Protein AF-A0A944L7B3-F1 (afdb_monomer)

Solvent-accessible surface area (backbone atoms only — not comparable to full-atom values): 4762 Å² total; per-residue (Å²): 135,86,83,85,66,70,90,88,54,55,72,73,57,48,54,51,53,49,59,68,47,45,54,69,76,64,66,81,68,75,91,80,63,62,73,97,71,49,75,80,80,78,84,55,95,87,52,59,67,70,60,49,49,73,68,40,95,76,55,75,85,78,74,76,86,79,132

Structure (mmCIF, N/CA/C/O backbone):
data_AF-A0A944L7B3-F1
#
_entry.id   AF-A0A944L7B3-F1
#
loop_
_atom_site.group_PDB
_atom_site.id
_atom_site.type_symbol
_atom_site.label_atom_id
_atom_site.label_alt_id
_atom_site.label_comp_id
_atom_site.label_asym_id
_atom_site.label_entity_id
_atom_site.label_seq_id
_atom_site.pdbx_PDB_ins_code
_atom_site.Cartn_x
_atom_site.Cartn_y
_atom_site.Cartn_z
_atom_site.occupancy
_atom_site.B_iso_or_equiv
_atom_site.auth_seq_id
_atom_site.auth_comp_id
_atom_site.auth_asym_id
_atom_site.auth_atom_id
_atom_site.pdbx_PDB_model_num
ATOM 1 N N . MET A 1 1 ? 15.048 9.319 -24.487 1.00 49.28 1 MET A N 1
ATOM 2 C CA . MET A 1 1 ? 14.354 8.477 -23.493 1.00 49.28 1 MET A CA 1
ATOM 3 C C . MET A 1 1 ? 15.423 7.836 -22.622 1.00 49.28 1 MET A C 1
ATOM 5 O O . MET A 1 1 ? 16.355 7.295 -23.194 1.00 49.28 1 MET A O 1
ATOM 9 N N . ALA A 1 2 ? 15.367 7.963 -21.294 1.00 55.59 2 ALA A N 1
ATOM 10 C CA . ALA A 1 2 ? 16.333 7.301 -20.415 1.00 55.59 2 ALA A CA 1
ATOM 11 C C . ALA A 1 2 ? 15.753 5.950 -19.991 1.00 55.59 2 ALA A C 1
ATOM 13 O O . ALA A 1 2 ? 14.862 5.887 -19.146 1.00 55.59 2 ALA A O 1
ATOM 14 N N . GLU A 1 3 ? 16.226 4.887 -20.626 1.00 61.75 3 GLU A N 1
ATOM 15 C CA . GLU A 1 3 ? 15.992 3.512 -20.203 1.00 61.75 3 GLU A CA 1
ATOM 16 C C . GLU A 1 3 ? 16.686 3.288 -18.853 1.00 61.75 3 GLU A C 1
ATOM 18 O O . GLU A 1 3 ? 17.879 3.011 -18.773 1.00 61.75 3 GLU A O 1
ATOM 23 N N . ARG A 1 4 ? 15.959 3.478 -17.747 1.00 61.97 4 ARG A N 1
ATOM 24 C CA . ARG A 1 4 ? 16.446 3.030 -16.436 1.00 61.97 4 ARG A CA 1
ATOM 25 C C . ARG A 1 4 ? 16.234 1.521 -16.336 1.00 61.97 4 ARG A C 1
ATOM 27 O O . ARG A 1 4 ? 15.269 1.069 -15.731 1.00 61.97 4 ARG A O 1
ATOM 34 N N . GLY A 1 5 ? 17.110 0.767 -16.993 1.00 69.00 5 GLY A N 1
ATOM 35 C CA . GLY A 1 5 ? 17.317 -0.651 -16.710 1.00 69.00 5 GLY A CA 1
ATOM 36 C C . GLY A 1 5 ? 18.136 -0.845 -15.431 1.00 69.00 5 GLY A C 1
ATOM 37 O O . GLY A 1 5 ? 18.712 0.107 -14.896 1.00 69.00 5 GLY A O 1
ATOM 38 N N . ASN A 1 6 ? 18.194 -2.080 -14.938 1.00 68.31 6 ASN A N 1
ATOM 39 C CA . ASN A 1 6 ? 19.111 -2.460 -13.871 1.00 68.31 6 ASN A CA 1
ATOM 40 C C . ASN A 1 6 ? 20.557 -2.316 -14.375 1.00 68.31 6 ASN A C 1
ATOM 42 O O . ASN A 1 6 ? 20.903 -2.824 -15.436 1.00 68.31 6 ASN A O 1
ATOM 46 N N . THR A 1 7 ? 21.418 -1.621 -13.632 1.00 78.88 7 THR A N 1
ATOM 47 C CA . THR A 1 7 ? 22.841 -1.467 -13.989 1.00 78.88 7 THR A CA 1
ATOM 48 C C . THR A 1 7 ? 23.709 -2.624 -13.486 1.00 78.88 7 THR A C 1
ATOM 50 O O . THR A 1 7 ? 24.884 -2.702 -13.838 1.00 78.88 7 THR A O 1
ATOM 53 N N . THR A 1 8 ? 23.147 -3.512 -12.659 1.00 82.81 8 THR A N 1
ATOM 54 C CA . THR A 1 8 ? 23.859 -4.628 -12.012 1.00 82.81 8 THR A CA 1
ATOM 55 C C . THR A 1 8 ? 23.855 -5.895 -12.865 1.00 82.81 8 THR A C 1
ATOM 57 O O . THR A 1 8 ? 24.820 -6.660 -12.858 1.00 82.81 8 THR A O 1
ATOM 60 N N . HIS A 1 9 ? 22.775 -6.136 -13.604 1.00 83.31 9 HIS A N 1
ATOM 61 C CA . HIS A 1 9 ? 22.565 -7.351 -14.384 1.00 83.31 9 HIS A CA 1
ATOM 62 C C . HIS A 1 9 ? 22.260 -7.001 -15.843 1.00 83.31 9 HIS A C 1
ATOM 64 O O . HIS A 1 9 ? 21.835 -5.895 -16.157 1.00 83.31 9 HIS A O 1
ATOM 70 N N . GLY A 1 10 ? 22.533 -7.935 -16.758 1.00 85.75 10 GLY A N 1
ATOM 71 C CA . GLY A 1 10 ? 22.166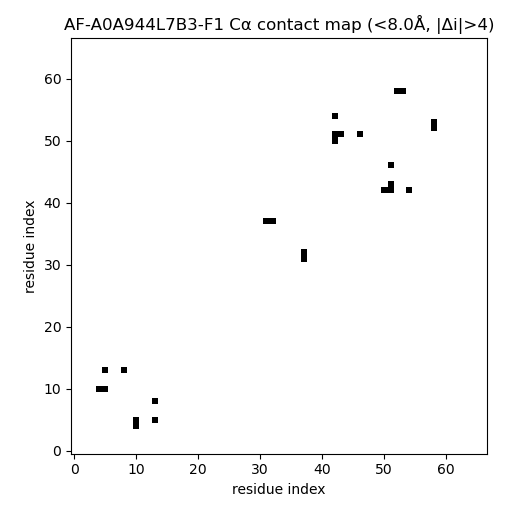 -7.765 -18.164 1.00 85.75 10 GLY A CA 1
ATOM 72 C C . GLY A 1 10 ? 20.665 -7.996 -18.393 1.00 85.75 10 GLY A C 1
ATOM 73 O O . GLY A 1 10 ? 20.045 -8.725 -17.615 1.00 85.75 10 GLY A O 1
ATOM 74 N N . PRO A 1 11 ? 20.095 -7.488 -19.503 1.00 85.12 11 PRO A N 1
ATOM 75 C CA . PRO A 1 11 ? 18.647 -7.501 -19.755 1.00 85.12 11 PRO A CA 1
ATOM 76 C C . PRO A 1 11 ? 18.031 -8.907 -19.709 1.00 85.12 11 PRO A C 1
ATOM 78 O O . PRO A 1 11 ? 16.972 -9.114 -19.131 1.00 85.12 11 PRO A O 1
ATOM 81 N N . HIS A 1 12 ? 18.738 -9.910 -20.232 1.00 87.12 12 HIS A N 1
ATOM 82 C CA . HIS A 1 12 ? 18.279 -11.301 -20.194 1.00 87.12 12 HIS A CA 1
ATOM 83 C C . HIS A 1 12 ? 18.199 -11.871 -18.766 1.00 87.12 12 HIS A C 1
ATOM 85 O O . HIS A 1 12 ? 17.330 -12.685 -18.457 1.00 87.12 12 HIS A O 1
ATOM 91 N N . LEU A 1 13 ? 19.136 -11.492 -17.891 1.00 89.31 13 LEU A N 1
ATOM 92 C CA . LEU A 1 13 ? 19.134 -11.957 -16.505 1.00 89.31 13 LEU A CA 1
ATOM 93 C C . LEU A 1 13 ? 18.032 -11.256 -15.702 1.00 89.31 13 LEU A C 1
ATOM 95 O O . LEU A 1 13 ? 17.361 -11.916 -14.912 1.00 89.31 13 LEU A O 1
ATOM 99 N N . ASP A 1 14 ? 17.798 -9.967 -15.955 1.00 87.56 14 ASP A N 1
ATOM 100 C CA . ASP A 1 14 ? 16.675 -9.217 -15.379 1.00 87.56 14 ASP A CA 1
ATOM 101 C C . ASP A 1 14 ? 15.325 -9.842 -15.719 1.00 87.56 14 ASP A C 1
ATOM 103 O O . ASP A 1 14 ? 14.507 -10.048 -14.823 1.00 87.56 14 ASP A O 1
ATOM 107 N N . ASP A 1 15 ? 15.105 -10.201 -16.986 1.00 88.94 15 ASP A N 1
ATOM 108 C CA . ASP A 1 15 ? 13.859 -10.842 -17.415 1.00 88.94 15 ASP A CA 1
ATOM 109 C C . ASP A 1 15 ? 13.618 -12.160 -16.670 1.00 88.94 15 ASP A C 1
ATOM 111 O O . ASP A 1 15 ? 12.502 -12.434 -16.219 1.00 88.94 15 ASP A O 1
ATOM 115 N N . LYS A 1 16 ? 14.681 -12.948 -16.465 1.00 92.19 16 LYS A N 1
ATOM 116 C CA . LYS A 1 16 ? 14.609 -14.199 -15.707 1.00 92.19 16 LYS A CA 1
ATOM 117 C C . LYS A 1 16 ? 14.273 -13.959 -14.232 1.00 92.19 16 LYS A C 1
ATOM 119 O O . LYS A 1 16 ? 13.361 -14.592 -13.706 1.00 92.19 16 LYS A O 1
ATOM 124 N N . MET A 1 17 ? 14.951 -13.021 -13.570 1.00 90.12 17 MET A N 1
ATOM 125 C CA . MET A 1 17 ? 14.669 -12.693 -12.164 1.00 90.12 17 MET A CA 1
ATOM 126 C C . MET A 1 17 ? 13.262 -12.114 -11.982 1.00 90.12 17 MET A C 1
ATOM 128 O O . MET A 1 17 ? 12.566 -12.425 -11.014 1.00 90.12 17 MET A O 1
ATOM 132 N N . LYS A 1 18 ? 12.801 -11.298 -12.934 1.00 88.25 18 LYS A N 1
ATOM 133 C CA . LYS A 1 18 ? 11.428 -10.795 -12.957 1.00 88.25 18 LYS A CA 1
ATOM 134 C C . LYS A 1 18 ? 10.429 -11.942 -13.057 1.00 88.25 18 LYS A C 1
ATOM 136 O O . LYS A 1 18 ? 9.430 -11.924 -12.349 1.00 88.25 18 LYS A O 1
ATOM 141 N N . GLN A 1 19 ? 10.690 -12.939 -13.901 1.00 89.94 19 GLN A N 1
ATOM 142 C CA . GLN A 1 19 ? 9.825 -14.112 -14.030 1.00 89.94 19 GLN A CA 1
ATOM 143 C C . GLN A 1 19 ? 9.762 -14.923 -12.727 1.00 89.94 19 GLN A C 1
ATOM 145 O O . GLN A 1 19 ? 8.675 -15.323 -12.315 1.00 89.94 19 GLN A O 1
ATOM 150 N N . GLU A 1 20 ? 10.901 -15.122 -12.060 1.00 90.31 20 GLU A N 1
ATOM 151 C CA . GLU A 1 20 ? 10.980 -15.838 -10.779 1.00 90.31 20 GLU A CA 1
ATOM 152 C C . GLU A 1 20 ? 10.220 -15.104 -9.657 1.00 90.31 20 GLU A C 1
ATOM 154 O O . GLU A 1 20 ? 9.488 -15.724 -8.886 1.00 90.31 20 GLU A O 1
ATOM 159 N N . THR A 1 21 ? 10.326 -13.775 -9.596 1.00 88.31 21 THR A N 1
ATOM 160 C CA . THR A 1 21 ? 9.674 -12.947 -8.560 1.00 88.31 21 THR A CA 1
ATOM 161 C C . THR A 1 21 ? 8.209 -12.621 -8.862 1.00 88.31 21 THR A C 1
ATOM 163 O O . THR A 1 21 ? 7.440 -12.327 -7.946 1.00 88.31 21 THR A O 1
ATOM 166 N N . GLN A 1 22 ? 7.773 -12.711 -10.124 1.00 87.50 22 GLN A N 1
ATOM 167 C CA . GLN A 1 22 ? 6.419 -12.335 -10.544 1.00 87.50 22 GLN A CA 1
ATOM 168 C C . GLN A 1 22 ? 5.325 -13.114 -9.804 1.00 87.50 22 GLN A C 1
ATOM 170 O O . GLN A 1 22 ? 4.273 -12.546 -9.507 1.00 87.50 22 GLN A O 1
ATOM 175 N N . GLY A 1 23 ? 5.564 -14.393 -9.502 1.00 83.31 23 GLY A N 1
ATOM 176 C CA . GLY A 1 23 ? 4.629 -15.218 -8.739 1.00 83.31 23 GLY A CA 1
ATOM 177 C C . GLY A 1 23 ? 4.450 -14.733 -7.300 1.00 83.31 23 GLY A C 1
ATOM 178 O O . GLY A 1 23 ? 3.333 -14.730 -6.803 1.00 83.31 23 GLY A O 1
ATOM 179 N N . MET A 1 24 ? 5.515 -14.250 -6.658 1.00 83.00 24 MET A N 1
ATOM 180 C CA . MET A 1 24 ? 5.453 -13.712 -5.294 1.00 83.00 24 MET A CA 1
ATOM 181 C C . MET A 1 24 ? 4.696 -12.382 -5.251 1.00 83.00 24 MET A C 1
ATOM 183 O O . MET A 1 24 ? 3.879 -12.168 -4.365 1.00 83.00 24 MET A O 1
ATOM 187 N N . VAL A 1 25 ? 4.918 -11.518 -6.245 1.00 81.94 2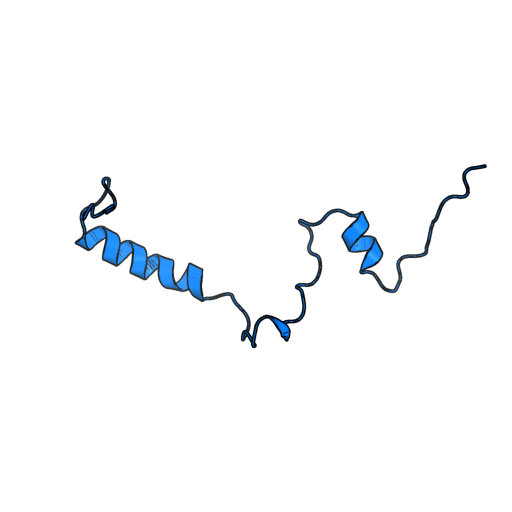5 VAL A N 1
ATOM 188 C CA . VAL A 1 25 ? 4.241 -10.214 -6.342 1.00 81.94 25 VAL A CA 1
ATOM 189 C C . VAL A 1 25 ? 2.743 -10.371 -6.612 1.00 81.94 25 VAL A C 1
ATOM 191 O O . VAL A 1 25 ? 1.939 -9.610 -6.090 1.00 81.94 25 VAL A O 1
ATOM 194 N N . LYS A 1 26 ? 2.354 -11.344 -7.444 1.00 81.25 26 LYS A N 1
ATOM 195 C CA . LYS A 1 26 ? 0.953 -11.537 -7.858 1.00 81.25 26 LYS A CA 1
ATOM 196 C C . LYS A 1 26 ? 0.182 -12.556 -7.019 1.00 81.25 26 LYS A C 1
ATOM 198 O O . LYS A 1 26 ? -1.036 -12.615 -7.123 1.00 81.25 26 LYS A O 1
ATOM 203 N N . GLY A 1 27 ? 0.877 -13.415 -6.280 1.00 73.44 27 GLY A N 1
ATOM 204 C CA . GLY A 1 27 ? 0.326 -14.687 -5.814 1.00 73.44 27 GLY A CA 1
ATOM 205 C C . GLY A 1 27 ? -0.533 -14.631 -4.559 1.00 73.44 27 GLY A C 1
ATOM 206 O O . GLY A 1 27 ? -1.163 -15.636 -4.254 1.00 73.44 27 GLY A O 1
ATOM 207 N N . ASN A 1 28 ? -0.572 -13.513 -3.833 1.00 64.25 28 ASN A N 1
ATOM 208 C CA . ASN A 1 28 ? -1.176 -13.491 -2.499 1.00 64.25 28 ASN A CA 1
ATOM 209 C C . ASN A 1 28 ? -2.218 -12.391 -2.289 1.00 64.25 28 ASN A C 1
ATOM 211 O O . ASN A 1 28 ? -2.385 -11.926 -1.166 1.00 64.25 28 ASN A O 1
ATOM 215 N N . GLN A 1 29 ? -2.899 -11.951 -3.349 1.00 67.69 29 GLN A N 1
ATOM 216 C CA . GLN A 1 29 ? -4.005 -11.014 -3.179 1.00 67.69 29 GLN A CA 1
ATOM 217 C C . GLN A 1 29 ? -5.360 -11.690 -3.435 1.00 67.69 29 GLN A C 1
ATOM 219 O O . GLN A 1 29 ? -5.489 -12.446 -4.406 1.00 67.69 29 GLN A O 1
ATOM 224 N N . PRO A 1 30 ? -6.355 -11.481 -2.551 1.00 70.06 30 PRO A N 1
ATOM 225 C CA . PRO A 1 30 ? -7.708 -11.989 -2.745 1.00 70.06 30 PRO A CA 1
ATOM 226 C C . PRO A 1 30 ? -8.347 -11.389 -4.008 1.00 70.06 30 PRO A C 1
ATOM 228 O O . PRO A 1 30 ? -7.822 -10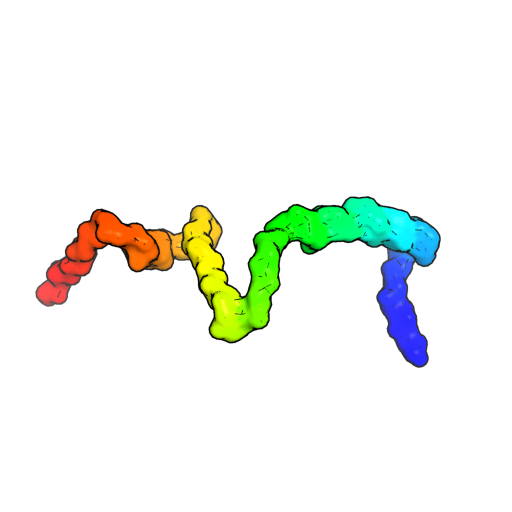.463 -4.620 1.00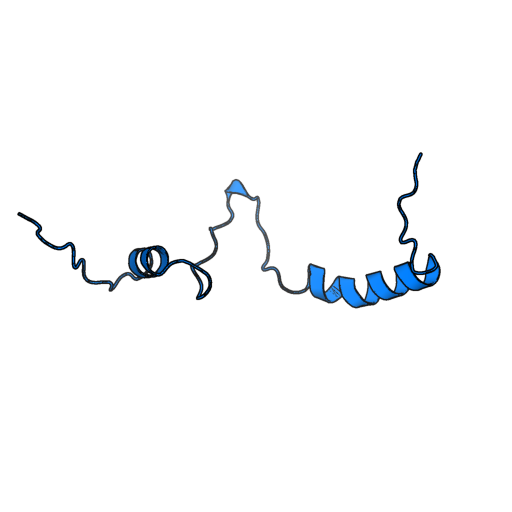 70.06 30 PRO A O 1
ATOM 231 N N . ALA A 1 31 ? -9.482 -11.945 -4.438 1.00 73.00 31 ALA A N 1
ATOM 232 C CA . ALA A 1 31 ? -10.205 -11.418 -5.591 1.00 73.00 31 ALA A CA 1
ATOM 233 C C . 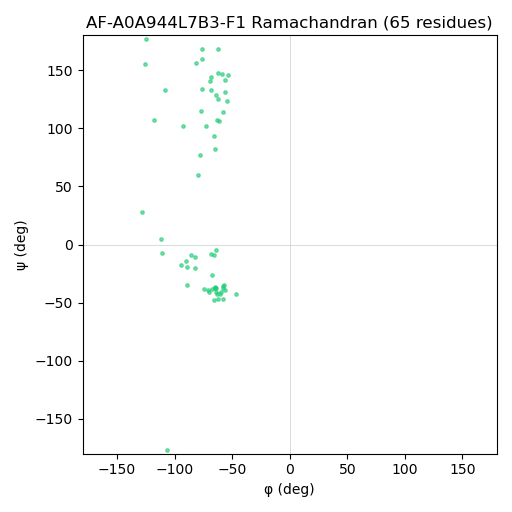ALA A 1 31 ? -10.658 -9.971 -5.318 1.00 73.00 31 ALA A C 1
ATOM 235 O O . ALA A 1 31 ? -11.588 -9.750 -4.546 1.00 73.00 31 ALA A O 1
ATOM 236 N N . HIS A 1 32 ? -9.983 -9.017 -5.956 1.00 76.19 32 HIS A N 1
ATOM 237 C CA . HIS A 1 32 ? -10.273 -7.590 -5.866 1.00 76.19 32 HIS A CA 1
ATOM 238 C C . HIS A 1 32 ? -11.597 -7.236 -6.548 1.00 76.19 32 HIS A C 1
ATOM 240 O O . HIS A 1 32 ? -11.920 -7.768 -7.618 1.00 76.19 32 HIS A O 1
ATOM 246 N N . VAL A 1 33 ? -12.353 -6.326 -5.937 1.00 85.31 33 VAL A N 1
ATOM 247 C CA . VAL A 1 33 ? -13.516 -5.679 -6.563 1.00 85.31 33 VAL A CA 1
ATOM 248 C C . VAL A 1 33 ? -13.148 -4.236 -6.912 1.00 85.31 33 VAL A C 1
ATOM 250 O O . VAL A 1 33 ? -12.001 -3.824 -6.797 1.00 85.31 33 VAL A O 1
ATOM 253 N N . GLU A 1 34 ? -14.087 -3.456 -7.438 1.00 86.00 34 GLU A N 1
ATOM 254 C CA . GLU A 1 34 ? -13.841 -2.024 -7.634 1.00 86.00 34 GLU A CA 1
ATOM 255 C C . GLU A 1 34 ? -13.455 -1.393 -6.284 1.00 86.00 34 GLU A C 1
ATOM 257 O O . GLU A 1 34 ? -14.169 -1.624 -5.316 1.00 86.00 34 GLU A O 1
ATOM 262 N N . GLU A 1 35 ? -12.375 -0.603 -6.222 1.00 81.94 35 GLU A N 1
ATOM 263 C CA . GLU A 1 35 ? -11.769 -0.072 -4.977 1.00 81.94 35 GLU A CA 1
ATOM 264 C C . GLU A 1 35 ? -12.803 0.518 -4.003 1.00 81.94 35 GLU A C 1
ATOM 266 O O . GLU A 1 35 ? -12.804 0.214 -2.818 1.00 81.94 35 GLU A O 1
ATOM 271 N N . PHE A 1 36 ? -13.780 1.275 -4.512 1.00 86.00 36 PHE A N 1
ATOM 272 C CA . PHE A 1 36 ? -14.845 1.880 -3.698 1.00 86.00 36 PHE A CA 1
ATOM 273 C C . PHE A 1 36 ? -15.844 0.876 -3.083 1.00 86.00 36 PHE A C 1
ATOM 275 O O . PHE A 1 36 ? -16.728 1.270 -2.323 1.00 86.00 36 PHE A O 1
ATOM 282 N N . ARG A 1 37 ? -15.769 -0.398 -3.472 1.00 89.12 37 ARG A N 1
ATOM 283 C CA . ARG A 1 37 ? -16.543 -1.527 -2.937 1.00 89.12 37 ARG A CA 1
ATOM 284 C C . ARG A 1 37 ? -15.674 -2.502 -2.150 1.00 89.12 37 ARG A C 1
ATOM 286 O O . ARG A 1 37 ? -16.226 -3.448 -1.586 1.00 89.12 37 ARG A O 1
ATOM 293 N N . GLU A 1 38 ? -14.355 -2.331 -2.159 1.00 87.75 38 GLU A N 1
ATOM 294 C CA . GLU A 1 38 ? -13.466 -3.193 -1.394 1.00 87.75 38 GLU A CA 1
ATOM 295 C C . GLU A 1 38 ? -13.680 -2.933 0.094 1.00 87.75 38 GLU A C 1
ATOM 297 O O . GLU A 1 38 ? -13.805 -1.797 0.543 1.00 87.75 38 GLU A O 1
ATOM 302 N N . THR A 1 39 ? -13.813 -4.017 0.855 1.00 86.56 39 THR A N 1
ATOM 303 C CA . THR A 1 39 ? -13.828 -3.921 2.313 1.00 86.56 39 THR A CA 1
ATOM 304 C C . THR A 1 39 ? -12.396 -3.713 2.777 1.00 86.56 39 THR A C 1
ATOM 306 O O . THR A 1 39 ? -11.501 -4.416 2.309 1.00 86.56 39 THR A O 1
ATOM 309 N N . GLU A 1 40 ? -12.203 -2.763 3.688 1.00 86.00 40 GLU A N 1
ATOM 310 C CA . GLU A 1 40 ? -10.914 -2.523 4.334 1.00 86.00 40 GLU A CA 1
ATOM 311 C C . GLU A 1 40 ? -10.358 -3.822 4.959 1.00 86.00 40 GLU A C 1
ATOM 313 O O . GLU A 1 40 ? -11.139 -4.665 5.427 1.00 86.00 40 GLU A O 1
ATOM 318 N N . PRO A 1 41 ? -9.026 -4.020 4.961 1.00 84.44 41 PRO A N 1
ATOM 319 C CA . PRO A 1 41 ? -8.409 -5.176 5.598 1.00 84.44 41 PRO A CA 1
ATOM 320 C C . PRO A 1 41 ? -8.6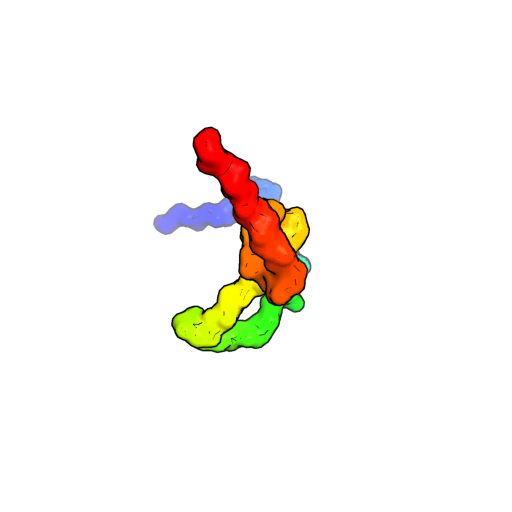74 -5.181 7.109 1.00 84.44 41 PRO A C 1
ATOM 322 O O . PRO A 1 41 ? -8.775 -4.133 7.746 1.00 84.44 41 PRO A O 1
ATOM 325 N N . PHE A 1 42 ? -8.779 -6.380 7.687 1.00 88.50 42 PHE A N 1
ATOM 326 C CA . PHE A 1 42 ? -8.858 -6.524 9.140 1.00 88.50 42 PHE A CA 1
ATOM 327 C C . PHE A 1 42 ? -7.519 -6.146 9.787 1.00 88.50 42 PHE A C 1
ATOM 329 O O . PHE A 1 42 ? -6.484 -6.485 9.208 1.00 88.50 42 PHE A O 1
ATOM 336 N N . PRO A 1 43 ? -7.537 -5.515 10.977 1.00 91.88 43 PRO A N 1
ATOM 337 C CA . PRO A 1 43 ? -6.317 -5.221 11.720 1.00 91.88 43 PRO A CA 1
ATOM 338 C C . PRO A 1 43 ? -5.486 -6.477 11.998 1.00 91.88 43 PRO A C 1
ATOM 340 O O . PRO A 1 43 ? -6.040 -7.535 12.318 1.00 91.88 43 PRO A O 1
ATOM 343 N N . ASP A 1 44 ? -4.163 -6.358 11.924 1.00 89.94 44 ASP A N 1
ATOM 344 C CA . ASP A 1 44 ? -3.213 -7.445 12.175 1.00 89.94 44 ASP A CA 1
ATOM 345 C C . ASP A 1 44 ? -2.170 -7.095 13.251 1.00 89.94 44 ASP A C 1
ATOM 347 O O . ASP A 1 44 ? -2.153 -6.006 13.825 1.00 89.94 44 ASP A O 1
ATOM 351 N N . ASP A 1 45 ? -1.307 -8.049 13.594 1.00 90.56 45 ASP A N 1
ATOM 352 C CA . ASP A 1 45 ? -0.319 -7.898 14.666 1.00 90.56 45 ASP A CA 1
ATOM 353 C C . ASP A 1 45 ? 0.739 -6.808 14.406 1.00 90.56 45 ASP A C 1
ATOM 355 O O . ASP A 1 45 ? 1.556 -6.521 15.286 1.00 90.56 45 ASP A O 1
ATOM 359 N N . THR A 1 46 ? 0.725 -6.185 13.225 1.00 93.75 46 THR A N 1
ATOM 360 C CA . THR A 1 46 ? 1.549 -5.022 12.889 1.00 93.75 46 THR A CA 1
ATOM 361 C C . THR A 1 46 ? 0.874 -3.685 13.209 1.00 93.75 46 THR A C 1
ATOM 363 O O . THR A 1 46 ? 1.565 -2.662 13.275 1.00 93.75 46 THR A O 1
ATOM 366 N N . ASP A 1 47 ? -0.435 -3.683 13.469 1.00 92.06 47 ASP A N 1
ATOM 367 C CA . ASP A 1 47 ? -1.202 -2.495 13.833 1.00 92.06 47 ASP A CA 1
ATOM 368 C C . ASP A 1 47 ? -1.071 -2.127 15.327 1.00 92.06 47 ASP A C 1
ATOM 370 O O . ASP A 1 47 ? -0.789 -2.978 16.179 1.00 92.06 47 ASP A O 1
ATOM 374 N N . PRO A 1 48 ? -1.289 -0.848 15.700 1.00 94.50 48 PRO A N 1
ATOM 375 C CA . PRO A 1 48 ? -1.315 -0.432 17.100 1.00 94.50 48 PRO A CA 1
ATOM 376 C C . PRO A 1 48 ? -2.388 -1.164 17.919 1.00 94.50 48 PRO A C 1
ATOM 378 O O . PRO A 1 48 ? -3.496 -1.395 17.438 1.00 94.50 48 PRO A O 1
ATOM 381 N N . GLN A 1 49 ? -2.105 -1.422 19.202 1.00 90.38 49 GLN A N 1
ATOM 382 C CA . GLN A 1 49 ? -3.040 -2.110 20.105 1.00 90.38 49 GLN A CA 1
ATOM 383 C C . GLN A 1 49 ? -4.403 -1.403 20.212 1.00 90.38 49 GLN A C 1
ATOM 385 O O . GLN A 1 49 ? -5.429 -2.062 20.251 1.00 90.38 49 GLN A O 1
ATOM 390 N N . GLU A 1 50 ? -4.431 -0.069 20.160 1.00 91.12 50 GLU A N 1
ATOM 391 C CA . GLU A 1 50 ? -5.678 0.710 20.145 1.00 91.12 50 GLU A CA 1
ATOM 392 C C . GLU A 1 50 ? -6.595 0.343 18.961 1.00 91.12 50 GLU A C 1
ATOM 394 O O . GLU A 1 50 ? -7.814 0.288 19.109 1.00 91.12 50 GLU A O 1
ATOM 399 N N . VAL A 1 51 ? -6.015 0.057 17.789 1.00 90.94 51 VAL A N 1
ATOM 400 C CA . VAL A 1 51 ? -6.762 -0.352 16.588 1.00 90.94 51 VAL A CA 1
ATOM 401 C C . VAL A 1 51 ? -7.320 -1.762 16.763 1.00 90.94 51 VAL A C 1
ATOM 403 O O . VAL A 1 51 ? -8.461 -2.025 16.384 1.00 90.94 51 VAL A O 1
ATOM 406 N N . GLN A 1 52 ? -6.534 -2.649 17.374 1.00 91.06 52 GLN A N 1
ATOM 407 C CA . GLN A 1 52 ? -6.959 -4.008 17.703 1.00 91.06 52 GLN A CA 1
ATOM 408 C C . GLN A 1 52 ? -8.127 -4.010 18.693 1.00 91.06 52 GLN A C 1
ATOM 410 O O . GLN A 1 52 ? -9.142 -4.662 18.455 1.00 91.06 52 GLN A O 1
ATOM 415 N N . ASP A 1 53 ? -8.021 -3.217 19.758 1.00 89.56 53 ASP A N 1
ATOM 416 C CA . ASP A 1 53 ? -9.047 -3.110 20.795 1.00 89.56 53 ASP A CA 1
ATOM 417 C C . ASP A 1 53 ? -10.351 -2.519 20.232 1.00 89.56 53 ASP A C 1
ATOM 419 O O . ASP A 1 53 ? -11.441 -2.972 20.571 1.00 89.56 53 ASP A O 1
ATOM 423 N N . ALA A 1 54 ? -10.257 -1.547 19.318 1.00 88.69 54 ALA A N 1
ATOM 424 C CA . ALA A 1 54 ? -11.421 -0.972 18.644 1.00 88.69 54 ALA A CA 1
ATOM 425 C C . ALA A 1 54 ? -12.132 -1.959 17.697 1.00 88.69 54 ALA A C 1
ATOM 427 O O . ALA A 1 54 ? -13.325 -1.798 17.423 1.00 88.69 54 ALA A O 1
ATOM 428 N N . ALA A 1 55 ? -11.413 -2.955 17.174 1.00 87.69 55 ALA A N 1
ATOM 429 C CA . ALA A 1 55 ? -11.955 -3.966 16.273 1.00 87.69 55 ALA A CA 1
ATOM 430 C C . ALA A 1 55 ? -12.520 -5.197 17.002 1.00 87.69 55 ALA A C 1
ATOM 432 O O . ALA A 1 55 ? -13.318 -5.927 16.405 1.00 87.69 55 ALA A O 1
ATOM 433 N N . ASP A 1 56 ? -12.142 -5.437 18.264 1.00 87.06 56 ASP A N 1
ATOM 434 C CA . ASP A 1 56 ? -12.654 -6.561 19.050 1.00 87.06 56 ASP A CA 1
ATOM 435 C C . ASP A 1 56 ? -14.082 -6.270 19.557 1.00 87.06 56 ASP A C 1
ATOM 437 O O . ASP A 1 56 ? -14.286 -5.400 20.408 1.00 87.06 56 ASP A O 1
ATOM 441 N N . PRO A 1 57 ? -15.104 -7.023 19.103 1.00 80.38 57 PRO A N 1
ATOM 442 C CA . PRO A 1 57 ? -16.480 -6.839 19.562 1.00 80.38 57 PRO A CA 1
ATOM 443 C C . PRO A 1 57 ? -16.693 -7.185 21.047 1.00 80.38 57 PRO A C 1
ATOM 445 O O . PRO A 1 57 ? -17.785 -6.944 21.564 1.00 80.38 57 PRO A O 1
ATOM 448 N N . ASN A 1 58 ? -15.698 -7.7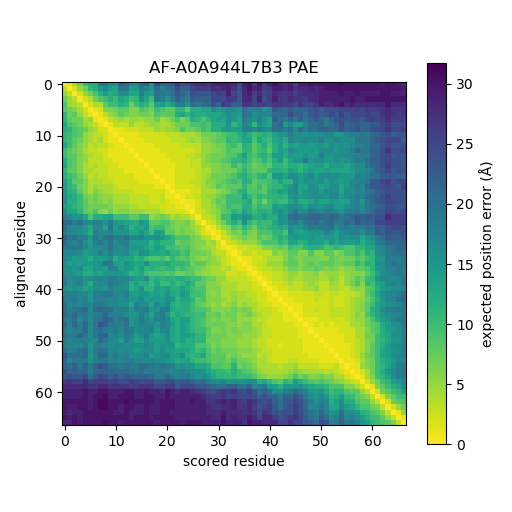70 21.722 1.00 82.06 58 ASN A N 1
A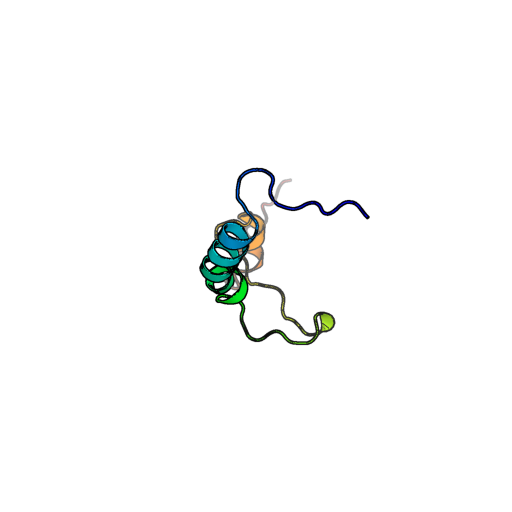TOM 449 C CA . ASN A 1 58 ? -15.724 -8.110 23.143 1.00 82.06 58 ASN A CA 1
ATOM 450 C C . ASN A 1 58 ? -14.747 -7.274 23.984 1.00 82.06 58 ASN A C 1
ATOM 452 O O . ASN A 1 58 ? -14.626 -7.549 25.179 1.00 82.06 58 ASN A O 1
ATOM 456 N N . ALA A 1 59 ? -14.054 -6.286 23.404 1.00 71.81 59 ALA A N 1
ATOM 457 C CA . ALA A 1 59 ? -13.220 -5.380 24.185 1.00 71.81 59 ALA A CA 1
ATOM 458 C C . ALA A 1 59 ? -14.112 -4.586 25.148 1.00 71.81 59 ALA A C 1
ATOM 460 O O . ALA A 1 59 ? -14.893 -3.718 24.753 1.00 71.81 59 ALA A O 1
ATOM 461 N N . GLU A 1 60 ? -14.035 -4.918 26.436 1.00 62.91 60 GLU A N 1
ATOM 462 C CA . GLU A 1 60 ? -14.720 -4.161 27.472 1.00 62.91 60 GLU A CA 1
ATOM 463 C C . GLU A 1 60 ? -14.154 -2.739 27.485 1.00 62.91 60 GLU A C 1
ATOM 465 O O . GLU A 1 60 ? -12.944 -2.533 27.599 1.00 62.91 60 GLU A O 1
ATOM 470 N N . THR A 1 61 ? -15.032 -1.744 27.353 1.00 60.31 61 THR A N 1
ATOM 471 C CA . THR A 1 61 ? -14.686 -0.323 27.402 1.00 60.31 61 THR A CA 1
ATOM 472 C C . THR A 1 61 ? -14.160 0.034 28.791 1.00 60.31 61 THR A C 1
ATOM 474 O O . THR A 1 61 ? -14.895 0.549 29.632 1.00 60.31 61 THR A O 1
ATOM 477 N N . THR A 1 62 ? -12.882 -0.221 29.058 1.00 54.72 62 THR A N 1
ATOM 478 C CA . THR A 1 62 ? -12.178 0.342 30.212 1.00 54.72 62 THR A CA 1
ATOM 479 C C . THR A 1 62 ? -11.766 1.780 29.894 1.00 54.72 62 THR A C 1
ATOM 481 O O . THR A 1 62 ? -10.592 2.138 29.877 1.00 54.72 6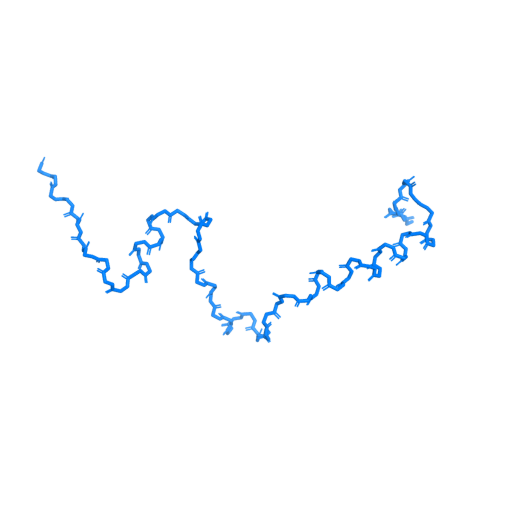2 THR A O 1
ATOM 484 N N . THR A 1 63 ? -12.747 2.636 29.604 1.00 52.09 63 THR A N 1
ATOM 485 C CA . THR A 1 63 ? -12.528 4.082 29.601 1.00 52.09 63 THR A CA 1
ATOM 486 C C . THR A 1 63 ? -12.398 4.513 31.055 1.00 52.09 63 THR A C 1
ATOM 488 O O . THR A 1 63 ? -13.387 4.578 31.781 1.00 52.09 63 THR A O 1
ATOM 491 N N . GLY A 1 64 ? -11.152 4.733 31.473 1.00 51.12 64 GLY A N 1
ATOM 492 C CA . GLY A 1 64 ? -10.807 5.273 32.777 1.00 51.12 64 GLY A CA 1
ATOM 493 C C . GLY A 1 64 ? -11.520 6.597 33.026 1.00 51.12 64 GLY A C 1
ATOM 494 O O . GLY A 1 64 ? -11.411 7.542 32.246 1.00 51.12 64 GLY A O 1
ATOM 495 N N . GLU A 1 65 ? -12.259 6.624 34.128 1.00 50.34 65 GLU A N 1
ATOM 496 C CA . GLU A 1 65 ? -12.572 7.831 34.874 1.00 50.34 65 GLU A CA 1
ATOM 497 C C . GLU A 1 65 ? -11.241 8.482 35.284 1.00 50.34 65 GLU A C 1
ATOM 499 O O . GLU A 1 65 ? -10.490 7.908 36.071 1.00 50.34 65 GLU A O 1
ATOM 504 N N . GLU A 1 66 ? -10.936 9.667 34.758 1.00 47.81 66 GLU A N 1
ATOM 505 C CA . GLU A 1 66 ? -9.978 10.576 35.390 1.00 47.81 66 GLU A CA 1
ATOM 506 C C . GLU A 1 66 ? -10.729 11.867 35.751 1.00 47.81 66 GLU A C 1
ATOM 508 O O . GLU A 1 66 ? -11.155 12.620 34.870 1.00 47.81 66 GLU A O 1
ATOM 513 N N . GLU A 1 67 ? -10.968 12.034 37.060 1.00 42.12 67 GLU A N 1
ATOM 514 C CA . GLU A 1 67 ? -11.403 13.274 37.732 1.00 42.12 67 GLU A CA 1
ATOM 515 C C . GLU A 1 67 ? -10.293 14.335 37.765 1.00 42.12 67 GLU A C 1
ATOM 517 O O . GLU A 1 67 ? -9.111 13.968 37.965 1.00 42.12 67 GLU A O 1
#

Mean predicted aligned error: 13.16 Å

Secondary structure (DSSP, 8-state):
------SSS-HHHHHHHHHHHHHHHHTT------GGGPPPPPP-TTS-HHHHHHH-TT---------

Sequence (67 aa):
MAERGNTTHGPHLDDKMKQETQGMVKGNQPAHVEEFRETEPFPDDTDPQEVQDAADPNAETTTGEEE

pLDDT: mean 79.13, std 13.64, range [42.12, 94.5]

Radius of gyration: 22.34 Å; Cα contacts (8 Å, |Δi|>4): 13; chains: 1; bounding box: 40×29×61 Å

Foldseek 3Di:
DDPPDDPPDDPVVVVVVCVVCVCVVPPDDDDDDDPVPDDDDQDDPVDDVVSVLVRDPPNDPPPDDDD